Protein AF-A0A940SR36-F1 (afdb_monomer)

Solvent-accessible surface area (backbone atoms only — not comparable to full-atom values): 3939 Å² total; per-residu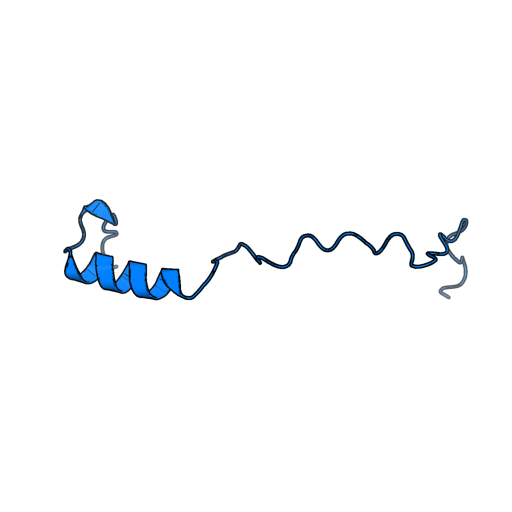e (Å²): 131,83,79,88,73,59,72,89,78,46,55,74,67,59,46,50,54,53,49,57,63,49,69,81,44,68,76,89,54,61,95,76,73,80,75,68,80,61,88,84,58,88,74,85,75,74,93,60,80,79,87,80,85,125

Foldseek 3Di:
DPPDDDLVRDDPVVNVVVVVVPVVDPPPDDVPPPDDDDPPDDDDDPPDDPPPPD

Mean predicted aligned error: 13.73 Å

Structure (mmCIF, N/CA/C/O backbone):
data_AF-A0A940SR36-F1
#
_entry.id   AF-A0A940SR36-F1
#
loop_
_atom_site.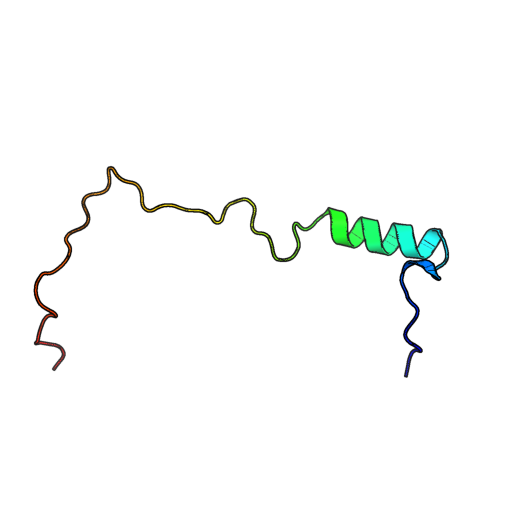group_PDB
_atom_site.id
_atom_site.type_symbol
_atom_site.label_atom_id
_atom_site.label_alt_id
_atom_site.label_comp_id
_atom_site.label_asym_id
_atom_site.label_entity_id
_atom_site.label_seq_id
_atom_site.pdbx_PDB_ins_code
_atom_site.Cartn_x
_atom_site.Cartn_y
_atom_site.Cartn_z
_atom_site.occupancy
_atom_site.B_iso_or_equiv
_atom_site.auth_seq_id
_atom_site.auth_comp_id
_atom_site.auth_asym_id
_atom_site.auth_atom_id
_atom_site.pdbx_PDB_model_num
ATOM 1 N N . MET A 1 1 ? -28.490 -9.783 5.406 1.00 64.94 1 MET A N 1
ATOM 2 C CA . MET A 1 1 ? -27.574 -8.949 4.597 1.00 64.94 1 MET A CA 1
ATOM 3 C C . MET A 1 1 ? -26.973 -7.892 5.509 1.00 64.94 1 MET A C 1
ATOM 5 O O . MET A 1 1 ? -27.727 -7.112 6.081 1.00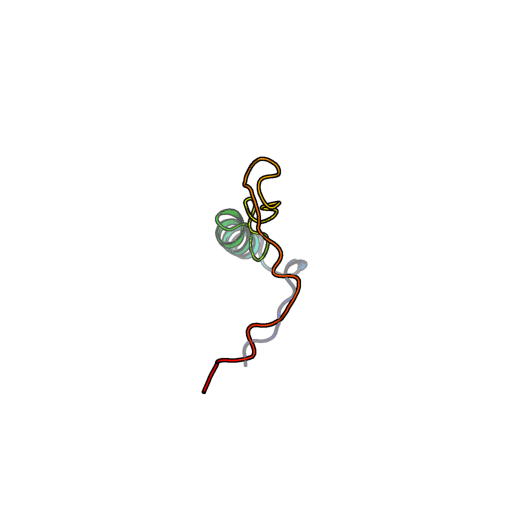 64.94 1 MET A O 1
ATOM 9 N N . ASN A 1 2 ? -25.658 -7.902 5.728 1.00 76.56 2 ASN A N 1
ATOM 10 C CA . ASN A 1 2 ? -25.032 -6.841 6.516 1.00 76.56 2 ASN A CA 1
ATOM 11 C C . ASN A 1 2 ? -25.114 -5.544 5.713 1.00 76.56 2 ASN A C 1
ATOM 13 O O . ASN A 1 2 ? -24.704 -5.513 4.554 1.00 76.56 2 ASN A O 1
ATOM 17 N N . LYS A 1 3 ? -25.688 -4.497 6.310 1.00 85.31 3 LYS A N 1
ATOM 18 C CA . LYS A 1 3 ? -25.763 -3.181 5.673 1.00 85.31 3 LYS A CA 1
ATOM 19 C C . LYS A 1 3 ? -24.337 -2.719 5.379 1.00 85.31 3 LYS A C 1
ATOM 21 O O . LYS A 1 3 ? -23.482 -2.770 6.264 1.00 85.31 3 LYS A O 1
ATOM 26 N N . PHE A 1 4 ? -24.081 -2.305 4.142 1.00 89.25 4 PHE A N 1
ATOM 27 C CA . PHE A 1 4 ? -22.800 -1.716 3.785 1.00 89.25 4 PHE A CA 1
ATOM 28 C C . PHE A 1 4 ? -22.620 -0.419 4.579 1.00 89.25 4 PHE A C 1
ATOM 30 O O . PHE A 1 4 ? -23.481 0.459 4.547 1.00 89.25 4 PHE A O 1
ATOM 37 N N . VAL A 1 5 ? -21.516 -0.322 5.317 1.00 88.56 5 VAL A N 1
ATOM 38 C CA . VAL A 1 5 ? -21.147 0.884 6.058 1.00 88.56 5 VAL A CA 1
ATOM 39 C C . VAL A 1 5 ? -19.861 1.428 5.444 1.00 88.56 5 VAL A C 1
ATOM 41 O O . VAL A 1 5 ? -18.852 0.717 5.460 1.00 88.56 5 VAL A O 1
ATOM 44 N N . PRO A 1 6 ? -19.866 2.668 4.924 1.00 94.38 6 PRO A N 1
ATOM 45 C CA . PRO A 1 6 ? -18.659 3.312 4.424 1.00 94.38 6 PRO A CA 1
ATOM 46 C C . PRO A 1 6 ? -17.576 3.405 5.503 1.00 94.38 6 PRO A C 1
ATOM 48 O O . PRO A 1 6 ? -17.875 3.612 6.681 1.00 94.38 6 PRO A O 1
ATOM 51 N N . PHE A 1 7 ? -16.309 3.309 5.096 1.00 91.69 7 PHE A N 1
ATOM 52 C CA . PHE A 1 7 ? -15.156 3.301 6.004 1.00 91.69 7 PHE A CA 1
ATOM 53 C C . PHE A 1 7 ? -15.141 4.494 6.976 1.00 91.69 7 PHE A C 1
ATOM 55 O O . PHE A 1 7 ? -14.904 4.329 8.173 1.00 91.69 7 PHE A O 1
ATOM 62 N N . GLU A 1 8 ? -15.480 5.685 6.486 1.00 93.25 8 GLU A N 1
ATOM 63 C CA . GLU A 1 8 ? -15.519 6.929 7.265 1.00 93.25 8 GLU A CA 1
ATOM 64 C C . GLU A 1 8 ? -16.527 6.899 8.417 1.00 93.25 8 GLU A C 1
ATOM 66 O O . GLU A 1 8 ? -16.356 7.588 9.420 1.00 93.25 8 GLU A O 1
ATOM 71 N N . LYS A 1 9 ? -17.582 6.090 8.281 1.00 94.50 9 LYS A N 1
ATOM 72 C CA . LYS A 1 9 ? -18.665 5.970 9.263 1.00 94.50 9 LYS A CA 1
ATOM 73 C C . LYS A 1 9 ? -18.436 4.827 10.252 1.00 94.50 9 LYS A C 1
ATOM 75 O O . LYS A 1 9 ? -19.261 4.598 11.135 1.00 94.50 9 LYS A O 1
ATOM 80 N N . LEU A 1 10 ? -17.328 4.098 10.125 1.00 91.75 10 LEU A N 1
ATOM 81 C CA . LEU A 1 10 ? -16.941 3.079 11.092 1.00 91.75 10 LEU A CA 1
ATOM 82 C C . LEU A 1 10 ? -16.407 3.719 12.378 1.00 91.75 10 LEU A C 1
ATOM 84 O O . LEU A 1 10 ? -15.789 4.779 12.373 1.00 91.75 10 LEU A O 1
ATOM 88 N N . SER A 1 11 ? -16.584 3.022 13.501 1.00 93.69 11 SER A N 1
ATOM 89 C CA . SER A 1 11 ? -15.896 3.385 14.742 1.00 93.69 11 SER A CA 1
ATOM 90 C C . SER A 1 11 ? -14.378 3.378 14.536 1.00 93.69 11 SER A C 1
ATOM 92 O O . SER A 1 11 ? -13.839 2.505 13.846 1.00 93.69 11 SER A O 1
ATOM 94 N N . LYS A 1 12 ? -13.678 4.288 15.224 1.00 95.12 12 LYS A N 1
ATOM 95 C CA . LYS A 1 12 ? -12.210 4.396 15.218 1.00 95.12 12 LYS A CA 1
ATOM 96 C C . LYS A 1 12 ? -11.519 3.046 15.459 1.00 95.12 12 LYS A C 1
ATOM 98 O O . LYS A 1 12 ? -10.476 2.782 14.871 1.00 95.12 12 LYS A O 1
ATOM 103 N N . LYS A 1 13 ? -12.103 2.165 16.285 1.00 95.50 13 LYS A N 1
ATOM 104 C CA . LYS A 1 13 ? -11.562 0.818 16.545 1.00 95.50 13 LYS A CA 1
ATOM 105 C C . LYS A 1 13 ? -11.587 -0.067 15.291 1.00 95.50 13 LYS A C 1
ATOM 107 O O . LYS A 1 13 ? -10.559 -0.621 14.918 1.00 95.5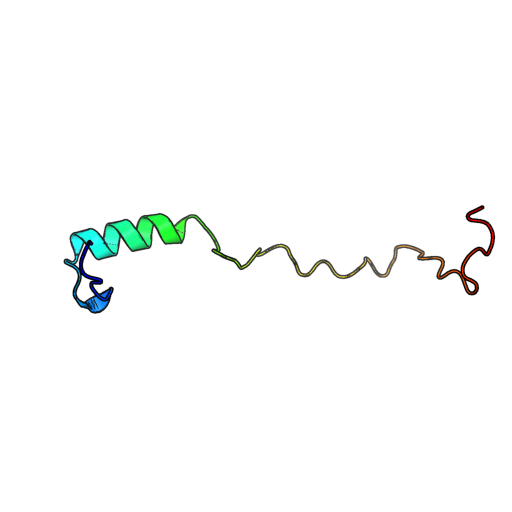0 13 LYS A O 1
ATOM 112 N N . LYS A 1 14 ? -12.727 -0.127 14.597 1.00 92.38 14 LYS A N 1
ATOM 113 C CA . LYS A 1 14 ? -12.888 -0.914 13.362 1.00 92.38 14 LYS A CA 1
ATOM 114 C C . LYS A 1 14 ? -12.022 -0.385 12.218 1.00 92.38 14 LYS A C 1
ATOM 116 O O . LYS A 1 14 ? -11.457 -1.176 11.471 1.00 92.38 14 LYS A O 1
ATOM 121 N N . GLN A 1 15 ? -11.867 0.936 12.106 1.00 94.38 15 GLN A N 1
ATOM 122 C CA . GLN A 1 15 ? -10.957 1.538 11.124 1.00 94.38 15 GLN A CA 1
ATOM 123 C C . GLN A 1 15 ? -9.504 1.099 11.354 1.00 94.38 15 GLN A C 1
ATOM 125 O O . GLN A 1 15 ? -8.816 0.734 10.404 1.00 94.38 15 GLN A O 1
ATOM 130 N N . ARG A 1 16 ? -9.041 1.077 12.614 1.00 93.69 16 ARG A N 1
ATOM 131 C CA . ARG A 1 16 ? -7.691 0.598 12.962 1.00 93.69 16 ARG A CA 1
ATOM 132 C C . ARG A 1 16 ? -7.496 -0.876 12.615 1.00 93.69 16 ARG A C 1
ATOM 134 O O . ARG A 1 16 ? -6.465 -1.212 12.049 1.00 93.69 16 ARG A O 1
ATOM 141 N N . GLU A 1 17 ? -8.476 -1.728 12.910 1.00 92.50 17 GLU A N 1
ATOM 142 C CA . GLU A 1 17 ? -8.428 -3.158 12.571 1.00 92.50 17 GLU A CA 1
ATOM 143 C C . GLU A 1 17 ? -8.340 -3.388 11.053 1.00 92.50 17 GLU A C 1
ATOM 145 O O . GLU A 1 17 ? -7.522 -4.186 10.602 1.00 92.50 17 GLU A O 1
ATOM 150 N N . LEU A 1 18 ? -9.135 -2.667 10.253 1.00 90.44 18 LEU A N 1
ATOM 151 C CA . LEU A 1 18 ? -9.074 -2.738 8.787 1.00 90.44 18 LEU A CA 1
ATOM 152 C C . LEU A 1 18 ? -7.734 -2.228 8.243 1.00 90.44 18 LEU A C 1
ATOM 154 O O . LEU A 1 18 ? -7.112 -2.886 7.414 1.00 90.44 18 LEU A O 1
ATOM 158 N N . ASN A 1 19 ? -7.246 -1.098 8.753 1.00 90.69 19 ASN A N 1
ATOM 159 C CA . ASN A 1 19 ? -5.960 -0.543 8.337 1.00 90.69 19 ASN A CA 1
ATOM 160 C C . ASN A 1 19 ? -4.784 -1.454 8.714 1.00 90.69 19 ASN A C 1
ATOM 162 O O . ASN A 1 19 ? -3.840 -1.572 7.940 1.00 90.69 19 ASN A O 1
ATOM 166 N N . ALA A 1 20 ? -4.829 -2.108 9.878 1.00 90.94 20 ALA A N 1
ATOM 167 C CA . ALA A 1 20 ? -3.816 -3.080 10.286 1.00 90.94 20 ALA A CA 1
ATOM 168 C C . ALA A 1 20 ? -3.783 -4.294 9.345 1.00 90.94 20 ALA A C 1
ATOM 170 O O . ALA A 1 20 ? -2.703 -4.733 8.961 1.00 90.94 20 ALA A O 1
ATOM 171 N N . LYS A 1 21 ? -4.953 -4.786 8.914 1.00 87.00 21 LYS A N 1
ATOM 172 C CA . LYS A 1 21 ? -5.053 -5.865 7.916 1.00 87.00 21 LYS A CA 1
ATOM 173 C C . LYS A 1 21 ? -4.454 -5.448 6.572 1.00 87.00 21 LYS A C 1
ATOM 175 O O . LYS A 1 21 ? -3.679 -6.203 5.999 1.00 87.00 21 LYS A O 1
ATOM 180 N N . ASN A 1 22 ? -4.759 -4.234 6.115 1.00 84.31 22 ASN A N 1
ATOM 181 C CA . ASN A 1 22 ? -4.284 -3.727 4.827 1.00 84.31 22 ASN A CA 1
ATOM 182 C C . ASN A 1 22 ? -2.785 -3.390 4.824 1.00 84.31 22 ASN A C 1
ATOM 184 O O . ASN A 1 22 ? -2.146 -3.507 3.789 1.00 84.31 22 ASN A O 1
ATOM 188 N N . ARG A 1 23 ? -2.202 -2.989 5.963 1.00 83.00 23 ARG A N 1
ATOM 189 C CA . ARG A 1 23 ? -0.791 -2.562 6.062 1.00 83.00 23 ARG A CA 1
ATOM 190 C C . ARG A 1 23 ? 0.227 -3.654 5.753 1.00 83.00 23 ARG A C 1
ATOM 192 O O . ARG A 1 23 ? 1.319 -3.342 5.294 1.00 83.00 23 ARG A O 1
ATOM 199 N N . ASN A 1 24 ? -0.112 -4.908 6.024 1.00 77.81 24 ASN A N 1
ATOM 200 C CA . ASN A 1 24 ? 0.822 -6.024 5.869 1.00 77.81 24 ASN A CA 1
ATOM 201 C C . ASN A 1 24 ? 0.927 -6.507 4.417 1.00 77.81 24 ASN A C 1
ATOM 203 O O . ASN A 1 24 ? 1.775 -7.335 4.096 1.00 77.81 24 ASN A O 1
ATOM 207 N N . THR A 1 25 ? 0.067 -5.999 3.537 1.00 76.12 25 THR A N 1
ATOM 208 C CA . THR A 1 25 ? -0.003 -6.397 2.137 1.00 76.12 25 THR A CA 1
ATOM 209 C C . THR A 1 25 ? 0.070 -5.165 1.256 1.00 76.12 25 THR A C 1
ATOM 211 O O . THR A 1 25 ? -0.642 -4.196 1.484 1.00 76.12 25 THR A O 1
ATOM 214 N N . TRP A 1 26 ? 0.832 -5.225 0.172 1.00 73.88 26 TRP A N 1
ATOM 215 C CA . TRP A 1 26 ? 0.815 -4.184 -0.862 1.00 73.88 26 TRP A CA 1
ATOM 216 C C . TRP A 1 26 ? -0.462 -4.211 -1.734 1.00 73.88 26 TRP A C 1
ATOM 218 O O . TRP A 1 26 ? -0.557 -3.521 -2.748 1.00 73.88 26 TRP A O 1
ATOM 228 N N . GLY A 1 27 ? -1.464 -5.004 -1.336 1.00 77.81 27 GLY A N 1
ATOM 229 C CA . GLY A 1 27 ? -2.695 -5.226 -2.084 1.00 77.81 27 GLY A CA 1
ATOM 230 C C . GLY A 1 27 ? -2.402 -5.910 -3.415 1.00 77.81 27 GLY A C 1
ATOM 231 O O . GLY A 1 27 ? -1.793 -6.976 -3.458 1.00 77.81 27 GLY A O 1
ATOM 232 N N . GLU A 1 28 ? -2.831 -5.275 -4.497 1.00 70.38 28 GLU A N 1
ATOM 233 C CA . GLU A 1 28 ? -2.618 -5.733 -5.873 1.00 70.38 28 GLU A CA 1
ATOM 234 C C . GLU A 1 28 ? -1.267 -5.275 -6.451 1.00 70.38 28 GLU A C 1
ATOM 236 O O . GLU A 1 28 ? -0.802 -5.782 -7.472 1.00 70.38 28 GLU A O 1
ATOM 241 N N . VAL A 1 29 ? -0.589 -4.341 -5.778 1.00 70.38 29 VAL A N 1
ATOM 242 C CA . VAL A 1 29 ? 0.715 -3.844 -6.208 1.00 70.38 29 VAL A CA 1
ATOM 243 C C . VAL A 1 29 ? 1.778 -4.829 -5.742 1.00 70.38 29 VAL A C 1
ATOM 245 O O . VAL A 1 29 ? 2.084 -4.926 -4.560 1.00 70.38 29 VAL A O 1
ATOM 248 N N . LYS A 1 30 ? 2.389 -5.567 -6.666 1.00 64.69 30 LYS A N 1
ATOM 249 C CA . LYS A 1 30 ? 3.613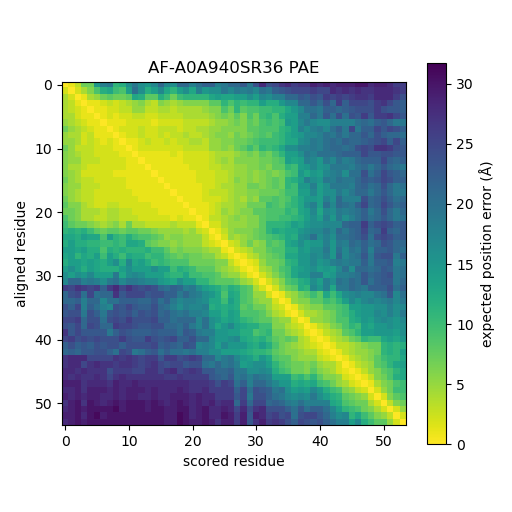 -6.311 -6.359 1.00 64.69 30 LYS A CA 1
ATOM 250 C C . LYS A 1 30 ? 4.784 -5.323 -6.442 1.00 64.69 30 LYS A C 1
ATOM 252 O O . LYS A 1 30 ? 5.114 -4.899 -7.549 1.00 64.69 30 LYS A O 1
ATOM 257 N N . PRO A 1 31 ? 5.464 -4.976 -5.331 1.00 68.69 31 PRO A N 1
ATOM 258 C CA . PRO A 1 31 ? 6.580 -4.020 -5.359 1.00 68.69 31 PRO A CA 1
ATOM 259 C C . PRO A 1 31 ? 7.760 -4.499 -6.224 1.00 68.69 31 PRO A C 1
ATOM 261 O O . PRO A 1 31 ? 8.633 -3.713 -6.569 1.00 68.69 31 PRO A O 1
ATOM 264 N N . VAL A 1 32 ? 7.770 -5.783 -6.605 1.00 67.19 32 VAL A N 1
ATOM 265 C CA . VAL A 1 32 ? 8.827 -6.437 -7.391 1.00 67.19 32 VAL A CA 1
ATOM 266 C C . VAL A 1 32 ? 8.442 -6.643 -8.870 1.00 67.19 32 VAL A C 1
ATOM 268 O O . VAL A 1 32 ? 9.221 -7.206 -9.628 1.00 67.19 32 VAL A O 1
ATOM 271 N N . SER A 1 33 ? 7.264 -6.213 -9.345 1.00 64.12 33 SER A N 1
ATOM 272 C CA . SER A 1 33 ? 6.799 -6.573 -10.701 1.00 64.12 33 SER A CA 1
ATOM 273 C C . SER A 1 33 ? 6.866 -5.449 -11.738 1.00 64.12 33 SER A C 1
ATOM 275 O O . SER A 1 33 ? 5.909 -5.215 -12.476 1.00 64.12 33 SER A O 1
ATOM 277 N N . ARG A 1 34 ? 8.027 -4.812 -11.873 1.00 61.56 34 ARG A N 1
ATOM 278 C CA . ARG A 1 34 ? 8.463 -4.345 -13.194 1.00 61.56 34 ARG A CA 1
ATOM 279 C C . ARG A 1 34 ? 9.806 -5.001 -13.498 1.00 61.56 34 ARG A C 1
ATOM 281 O O . ARG A 1 34 ? 10.850 -4.365 -13.457 1.00 61.56 34 ARG A O 1
ATOM 288 N N . TRP A 1 35 ? 9.771 -6.317 -13.704 1.00 59.28 35 TRP A N 1
ATOM 289 C CA . TRP A 1 35 ? 10.918 -7.037 -14.241 1.00 59.28 35 TRP A CA 1
ATOM 290 C C . TRP A 1 35 ? 11.004 -6.691 -15.722 1.00 59.28 35 TRP A C 1
ATOM 292 O O . TRP A 1 35 ? 10.252 -7.221 -16.539 1.00 59.28 35 TRP A O 1
ATOM 302 N N . GLU A 1 36 ? 11.866 -5.738 -16.054 1.00 67.88 36 GLU A N 1
ATOM 303 C CA . GLU A 1 36 ? 12.321 -5.600 -17.427 1.00 67.88 36 GLU A CA 1
ATOM 304 C C . GLU A 1 36 ? 13.178 -6.816 -17.757 1.00 67.88 36 GLU A C 1
ATOM 306 O O . GLU A 1 36 ? 13.957 -7.314 -16.939 1.00 67.88 36 GLU A O 1
ATOM 311 N N . ASP A 1 37 ? 13.014 -7.322 -18.969 1.00 69.94 37 ASP A N 1
ATOM 312 C CA . ASP A 1 37 ? 13.886 -8.362 -19.468 1.00 69.94 37 ASP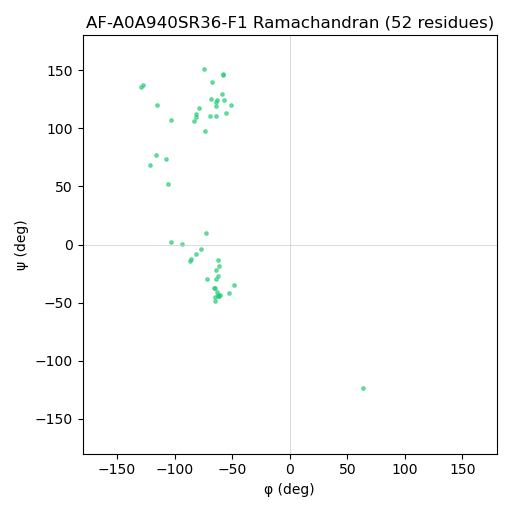 A CA 1
ATOM 313 C C . ASP A 1 37 ? 15.340 -7.886 -19.415 1.00 69.94 37 ASP A C 1
ATOM 315 O O . ASP A 1 37 ? 15.681 -6.840 -19.963 1.00 69.94 37 ASP A O 1
ATOM 319 N N . ASN A 1 38 ? 16.199 -8.647 -18.735 1.00 70.12 38 ASN A N 1
ATOM 320 C CA . ASN A 1 38 ? 17.598 -8.283 -18.547 1.00 70.12 38 ASN A CA 1
ATOM 321 C C . ASN A 1 38 ? 18.265 -8.029 -19.912 1.00 70.12 38 ASN A C 1
ATOM 323 O O . ASN A 1 38 ? 18.441 -8.959 -20.700 1.00 70.12 38 ASN A O 1
ATOM 327 N N . ALA A 1 39 ? 18.655 -6.776 -20.171 1.00 69.31 39 ALA A N 1
ATOM 328 C CA . ALA A 1 39 ? 19.195 -6.327 -21.456 1.00 69.31 39 ALA A CA 1
ATOM 329 C C . ALA A 1 39 ? 20.498 -7.038 -21.867 1.00 69.31 39 ALA A C 1
ATOM 331 O O . ALA A 1 39 ? 20.870 -7.023 -23.038 1.00 69.31 39 ALA A O 1
ATOM 332 N N . LYS A 1 40 ? 21.196 -7.676 -20.916 1.00 75.44 40 LYS A N 1
ATOM 333 C CA . LYS A 1 40 ? 22.412 -8.461 -21.181 1.00 75.44 40 LYS A CA 1
ATOM 334 C C . LYS A 1 40 ? 22.126 -9.910 -21.566 1.00 75.44 40 LYS A C 1
ATOM 336 O O . LYS A 1 40 ? 23.029 -10.604 -22.026 1.00 75.44 40 LYS A O 1
ATOM 341 N N . VAL A 1 41 ? 20.905 -10.396 -21.353 1.00 77.50 41 VAL A N 1
ATOM 342 C CA . VAL A 1 41 ? 20.544 -11.770 -21.699 1.00 77.50 41 VAL A CA 1
ATOM 343 C C . VAL A 1 41 ? 20.280 -11.832 -23.197 1.00 77.50 41 VAL A C 1
ATOM 345 O O . VAL A 1 41 ? 19.366 -11.193 -23.714 1.00 77.50 41 VAL A O 1
ATOM 348 N N . TYR A 1 42 ? 21.084 -12.621 -23.905 1.00 78.12 42 TYR A N 1
ATOM 349 C CA . TYR A 1 42 ? 20.911 -12.841 -25.333 1.00 78.12 42 TYR A CA 1
ATOM 350 C C . TYR A 1 42 ? 19.575 -13.546 -25.613 1.00 78.12 42 TYR A C 1
ATOM 352 O O . TYR A 1 42 ? 19.393 -14.722 -25.296 1.00 78.12 42 TYR A O 1
ATOM 360 N N . LYS A 1 43 ? 18.632 -12.824 -26.227 1.00 77.19 43 LYS A N 1
ATOM 361 C CA . LYS A 1 43 ? 17.335 -13.353 -26.665 1.00 77.19 43 LYS A CA 1
ATOM 362 C C . LYS A 1 43 ? 17.339 -13.578 -28.169 1.00 77.19 43 LYS A C 1
ATOM 364 O O . LYS A 1 43 ? 17.257 -12.626 -28.949 1.00 77.19 43 LYS A O 1
ATOM 369 N N . ARG A 1 44 ? 17.382 -14.843 -28.595 1.00 75.69 44 ARG A N 1
ATOM 370 C CA . ARG A 1 44 ? 17.137 -15.186 -30.001 1.00 75.69 44 ARG A CA 1
ATOM 371 C C . ARG A 1 44 ? 15.668 -14.935 -30.308 1.00 75.69 44 ARG A C 1
ATOM 373 O O . ARG A 1 44 ? 14.815 -15.666 -29.819 1.00 75.69 44 ARG A O 1
ATOM 380 N N . HIS A 1 45 ? 15.385 -13.917 -31.111 1.00 73.50 45 HIS A N 1
ATOM 381 C CA . HIS A 1 45 ? 14.065 -13.735 -31.700 1.00 73.50 45 HIS A CA 1
ATOM 382 C C . HIS A 1 45 ? 14.006 -14.622 -32.946 1.00 73.50 45 HIS A C 1
ATOM 384 O O . HIS A 1 45 ? 14.695 -14.326 -33.927 1.00 73.50 45 HIS A O 1
ATOM 390 N N . PRO A 1 46 ? 13.273 -15.748 -32.923 1.00 74.75 46 PRO A N 1
ATOM 391 C CA . PRO A 1 46 ? 13.163 -16.589 -34.101 1.00 74.75 46 PRO A CA 1
ATOM 392 C C . PRO A 1 46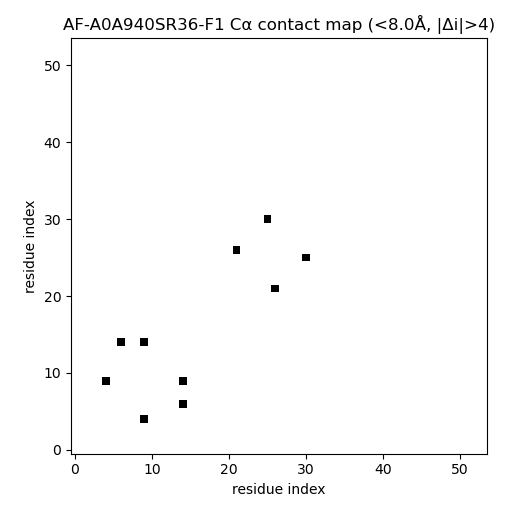 ? 12.449 -15.798 -35.203 1.00 74.75 46 PRO A C 1
ATOM 394 O O . PRO A 1 46 ? 11.310 -15.366 -35.042 1.00 74.75 46 PRO A O 1
ATOM 397 N N . LYS A 1 47 ? 13.136 -15.595 -36.332 1.00 69.88 47 LYS A N 1
ATOM 398 C CA . LYS A 1 47 ? 12.615 -14.863 -37.501 1.00 69.88 47 LYS A CA 1
ATOM 399 C C . LYS A 1 47 ? 11.413 -15.567 -38.146 1.00 69.88 47 LYS A C 1
ATOM 401 O O . LYS A 1 47 ? 10.610 -14.937 -38.827 1.00 69.88 47 LYS A O 1
ATOM 406 N N . HIS A 1 48 ? 11.284 -16.869 -37.914 1.00 75.44 48 HIS A N 1
ATOM 407 C CA . HIS A 1 48 ? 10.223 -17.708 -38.443 1.00 75.44 48 HIS A CA 1
ATOM 408 C C . HIS A 1 48 ? 9.598 -18.493 -37.290 1.00 75.44 48 HIS A C 1
ATOM 410 O O . HIS A 1 48 ? 10.314 -19.027 -36.445 1.00 75.44 48 HIS A O 1
ATOM 416 N N . LYS A 1 49 ? 8.263 -18.568 -37.246 1.00 69.38 49 LYS A N 1
ATOM 417 C CA . LYS A 1 49 ? 7.580 -19.547 -36.395 1.00 69.38 49 LYS A CA 1
ATOM 418 C C . LYS A 1 49 ? 7.967 -20.920 -36.943 1.00 69.38 49 LYS A C 1
ATOM 420 O O . LYS A 1 49 ? 7.769 -21.149 -38.136 1.00 69.38 49 LYS A O 1
ATOM 425 N N . ASN A 1 50 ? 8.563 -21.781 -36.117 1.00 67.81 50 ASN A N 1
ATOM 426 C CA . ASN A 1 50 ? 8.845 -23.162 -36.510 1.00 67.81 50 ASN A CA 1
ATOM 427 C C . ASN A 1 50 ? 7.541 -23.752 -37.068 1.00 67.81 50 ASN A C 1
ATOM 429 O O . ASN A 1 50 ? 6.519 -23.719 -36.382 1.00 67.81 50 ASN A O 1
ATOM 433 N N . ARG A 1 51 ? 7.551 -24.19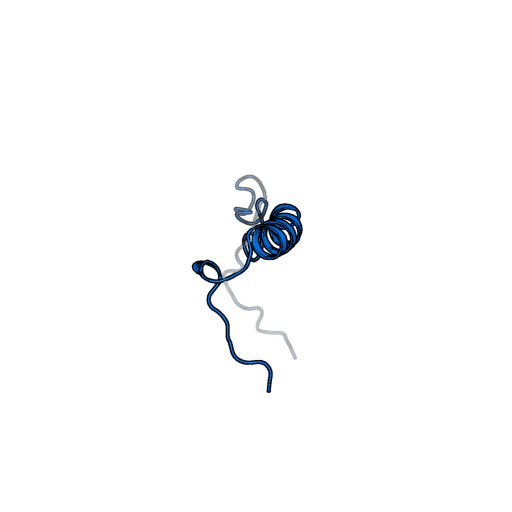0 -38.333 1.00 59.88 51 ARG A N 1
ATOM 434 C CA . ARG A 1 51 ? 6.361 -24.750 -38.997 1.00 59.88 51 ARG A CA 1
ATOM 435 C C . ARG A 1 51 ? 6.073 -26.184 -38.546 1.00 59.88 51 ARG A C 1
ATOM 437 O O . ARG A 1 51 ? 5.029 -26.715 -38.897 1.00 59.88 51 ARG A O 1
ATOM 444 N N . ASP A 1 52 ? 6.943 -26.749 -37.715 1.00 59.44 52 ASP A N 1
ATOM 445 C CA . ASP A 1 52 ? 6.890 -28.141 -37.292 1.00 59.44 52 ASP A CA 1
ATOM 446 C C . ASP A 1 52 ? 6.440 -28.225 -35.828 1.00 59.44 52 ASP A C 1
ATOM 448 O O . ASP A 1 52 ? 7.221 -28.438 -34.903 1.00 59.44 52 ASP A O 1
ATOM 452 N N . ALA A 1 53 ? 5.149 -27.981 -35.630 1.00 56.75 53 ALA A N 1
ATOM 453 C CA . ALA A 1 53 ? 4.381 -28.602 -34.561 1.00 56.75 53 ALA A CA 1
ATOM 454 C C . ALA A 1 53 ? 3.322 -29.460 -35.263 1.00 56.75 53 ALA A C 1
ATOM 456 O O . ALA A 1 53 ? 2.184 -29.029 -35.449 1.00 56.75 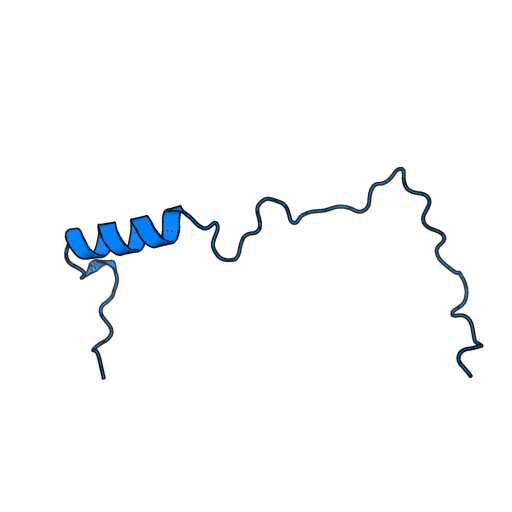53 ALA A O 1
ATOM 457 N N . ALA A 1 54 ? 3.775 -30.607 -35.767 1.00 42.22 54 ALA A N 1
ATOM 458 C CA . ALA A 1 54 ? 2.946 -31.723 -36.204 1.00 42.22 54 ALA A CA 1
ATOM 459 C C . ALA A 1 54 ? 3.032 -32.816 -35.137 1.00 42.22 54 ALA A C 1
ATOM 461 O O . ALA A 1 54 ? 4.149 -32.996 -34.594 1.00 42.22 54 ALA A O 1
#

Secondary structure (DSSP, 8-state):
-PPP--GGGS-HHHHHHHHHHHHT--TT--TT------TTS-----SS--S---

Radius of gyration: 24.13 Å; Cα contacts (8 Å, |Δi|>4): 5; chains: 1; bounding box: 50×39×56 Å

Sequence (54 aa):
MNKFVPFEKLSKKKQRELNAKNRNTWGEVKPVSRWEDNAKVYKRHPKHKNRDAA

pLDDT: mean 77.7, std 12.43, range [42.22, 95.5]